Protein AF-A0A0B2VK17-F1 (afdb_monomer)

Solvent-accessible surface area (backbone atoms only — not comparable to full-atom values): 7988 Å² total; per-residue (Å²): 141,82,87,84,84,87,84,86,86,84,84,86,85,84,83,83,84,80,85,74,84,77,82,78,82,83,86,80,89,78,90,72,85,81,66,95,63,78,73,95,73,75,82,59,96,84,64,78,80,64,91,81,65,84,61,80,78,62,78,56,86,74,76,85,74,78,77,70,47,92,93,38,73,84,41,66,64,81,90,55,53,40,48,101,72,28,78,93,83,53,43,77,59,78,82,52,85,86,74,52,80,78,82,124

Secondary structure (DSSP, 8-state):
--PPPPPPPPPPPPP-----------------PPPSSPPS----TTPPP-TTS-----GGG---PPPPPTT-GGGTS---B-BTTB-SSSBPPPPPTTSSPP--

pLDDT: mean 73.44, std 11.42, range [42.38, 92.0]

Foldseek 3Di:
DDDDDDDDDDDDDDDDDDDDDDPDDDDDDDDDPDDPDDDPDDDDPPDDDPPPVPDDPLPQPDDDQDDDDPVDVVSVDTPDEADPSHPDPGHHDDDDPVPDPPDD

Radius of gyration: 29.07 Å; Cα contacts (8 Å, |Δi|>4): 33; chains: 1; bounding box: 60×26×100 Å

Structure (mmCIF, N/CA/C/O backbone):
data_AF-A0A0B2VK17-F1
#
_entry.id   AF-A0A0B2VK17-F1
#
loop_
_atom_site.group_PDB
_atom_site.id
_atom_site.type_symbol
_atom_site.label_atom_id
_atom_site.label_alt_id
_atom_site.label_comp_id
_atom_site.label_asym_id
_atom_site.label_entity_id
_atom_site.label_seq_id
_atom_site.pdbx_PDB_ins_code
_atom_site.Cartn_x
_atom_site.Cartn_y
_atom_site.Cartn_z
_atom_site.occupancy
_atom_site.B_iso_or_equiv
_atom_site.auth_seq_id
_atom_site.auth_comp_id
_atom_site.auth_asym_id
_atom_site.auth_atom_id
_atom_site.pdbx_PDB_model_num
ATOM 1 N N . MET A 1 1 ? 19.454 -8.226 81.790 1.00 44.22 1 MET A N 1
ATOM 2 C CA . MET A 1 1 ? 19.275 -8.982 80.535 1.00 44.22 1 MET A CA 1
ATOM 3 C C . MET A 1 1 ? 17.894 -8.637 80.008 1.00 44.22 1 MET A C 1
ATOM 5 O O . MET A 1 1 ? 16.925 -9.130 80.562 1.00 44.22 1 MET A O 1
ATOM 9 N N . THR A 1 2 ? 17.792 -7.745 79.026 1.00 42.38 2 THR A N 1
ATOM 10 C CA . THR A 1 2 ? 16.502 -7.373 78.426 1.00 42.38 2 THR A CA 1
ATOM 11 C C . THR A 1 2 ? 16.672 -7.446 76.920 1.00 42.38 2 THR A C 1
ATOM 13 O O . THR A 1 2 ? 17.354 -6.607 76.340 1.00 42.38 2 THR A O 1
ATOM 16 N N . SER A 1 3 ? 16.116 -8.495 76.313 1.00 50.50 3 SER A N 1
ATOM 17 C CA . SER A 1 3 ? 16.039 -8.638 74.858 1.00 50.50 3 SER A CA 1
ATOM 18 C C . SER A 1 3 ? 14.787 -7.925 74.364 1.00 50.50 3 SER A C 1
ATOM 20 O O . SER A 1 3 ? 13.701 -8.168 74.884 1.00 50.50 3 SER A O 1
ATOM 22 N N . GLN A 1 4 ? 14.947 -7.043 73.380 1.00 54.75 4 GLN A N 1
ATOM 23 C CA . GLN A 1 4 ? 13.843 -6.429 72.643 1.00 54.75 4 GLN A CA 1
ATOM 24 C C . GLN A 1 4 ? 13.563 -7.280 71.403 1.00 54.75 4 GLN A C 1
ATOM 26 O O . GLN A 1 4 ? 14.489 -7.640 70.678 1.00 54.75 4 GLN A O 1
ATOM 31 N N . GLN A 1 5 ? 12.296 -7.624 71.189 1.00 56.66 5 GLN A N 1
ATOM 32 C CA . GLN A 1 5 ? 11.831 -8.417 70.054 1.00 56.66 5 GLN A CA 1
ATOM 33 C C . GLN A 1 5 ? 11.213 -7.466 69.021 1.00 56.66 5 GLN A C 1
ATOM 35 O O . GLN A 1 5 ? 10.355 -6.655 69.368 1.00 56.66 5 GLN A O 1
ATOM 40 N N . ALA A 1 6 ? 11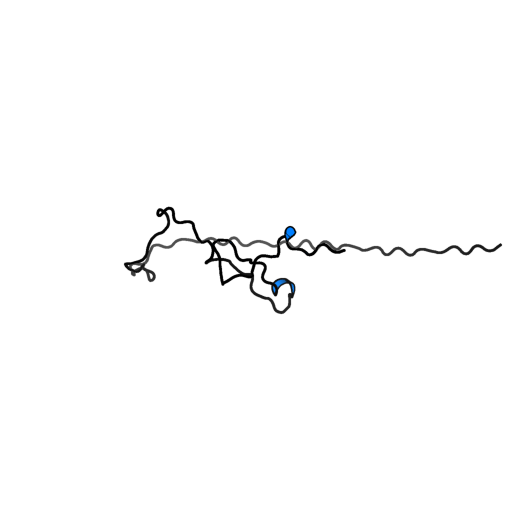.683 -7.531 67.775 1.00 58.03 6 ALA A N 1
ATOM 41 C CA . ALA A 1 6 ? 11.149 -6.748 66.666 1.00 58.03 6 ALA A CA 1
ATOM 42 C C . ALA A 1 6 ? 9.912 -7.443 66.077 1.00 58.03 6 ALA A C 1
ATOM 44 O O . ALA A 1 6 ? 9.906 -8.662 65.914 1.00 58.03 6 ALA A O 1
ATOM 45 N N . VAL A 1 7 ? 8.874 -6.665 65.767 1.00 58.66 7 VAL A N 1
ATOM 46 C CA . VAL A 1 7 ? 7.662 -7.136 65.086 1.00 58.66 7 VAL A CA 1
ATOM 47 C C . VAL A 1 7 ? 7.718 -6.725 63.617 1.00 58.66 7 VAL A C 1
ATOM 49 O O . VAL A 1 7 ? 7.833 -5.544 63.294 1.00 58.66 7 VAL A O 1
ATOM 52 N N . GLU A 1 8 ? 7.663 -7.706 62.723 1.00 62.53 8 GLU A N 1
ATOM 53 C CA . GLU A 1 8 ? 7.594 -7.499 61.277 1.00 62.53 8 GLU A CA 1
ATOM 54 C C . GLU A 1 8 ? 6.129 -7.328 60.853 1.00 62.53 8 GLU A C 1
ATOM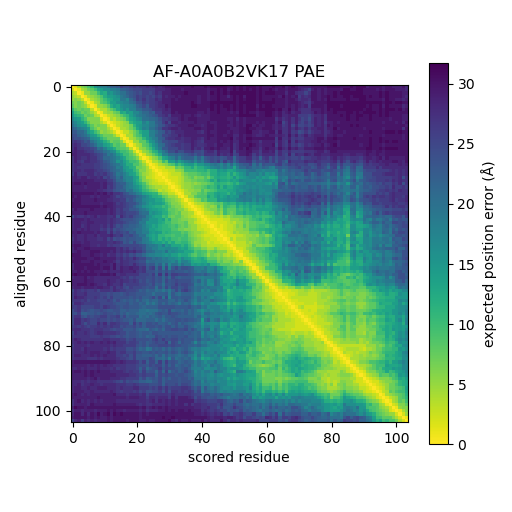 56 O O . GLU A 1 8 ? 5.262 -8.116 61.228 1.00 62.53 8 GLU A O 1
ATOM 61 N N . SER A 1 9 ? 5.839 -6.274 60.086 1.00 68.25 9 SER A N 1
ATOM 62 C CA . SER A 1 9 ? 4.515 -6.022 59.507 1.00 68.25 9 SER A CA 1
ATOM 63 C C . SER A 1 9 ? 4.499 -6.478 58.050 1.00 68.25 9 SER A C 1
ATOM 65 O O . SER A 1 9 ? 5.268 -5.967 57.240 1.00 68.25 9 SER A O 1
ATOM 67 N N . ALA A 1 10 ? 3.623 -7.428 57.718 1.00 68.62 10 ALA A N 1
ATOM 68 C CA . ALA A 1 10 ? 3.428 -7.919 56.356 1.00 68.62 10 ALA A CA 1
ATOM 69 C C . ALA A 1 10 ? 2.235 -7.213 55.691 1.00 68.62 10 ALA A C 1
ATOM 71 O O . ALA A 1 10 ? 1.147 -7.139 56.262 1.00 68.62 10 ALA A O 1
ATOM 72 N N . THR A 1 11 ? 2.439 -6.698 54.479 1.00 67.25 11 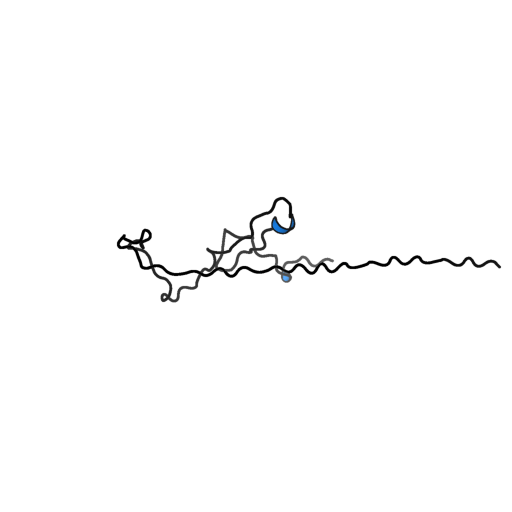THR A N 1
ATOM 73 C CA . THR A 1 11 ? 1.401 -6.050 53.663 1.00 67.25 11 THR A CA 1
ATOM 74 C C . THR A 1 11 ? 0.827 -7.059 52.670 1.00 67.25 11 THR A C 1
ATOM 76 O O . THR A 1 11 ? 1.569 -7.663 51.899 1.00 67.25 11 THR A O 1
ATOM 79 N N . LEU A 1 12 ? -0.493 -7.250 52.698 1.00 65.19 12 LEU A N 1
ATOM 80 C CA . LEU A 1 12 ? -1.220 -8.197 51.850 1.00 65.19 12 LEU A CA 1
ATOM 81 C C . LEU A 1 12 ? -1.778 -7.443 50.633 1.00 65.19 12 LEU A C 1
ATOM 83 O O . LEU A 1 12 ? -2.499 -6.461 50.797 1.00 65.19 12 LEU A O 1
ATOM 87 N N . VAL A 1 13 ? -1.404 -7.866 49.425 1.00 69.06 13 VAL A N 1
ATOM 88 C CA . VAL A 1 13 ? -1.879 -7.275 48.164 1.00 69.06 13 VAL A CA 1
ATOM 89 C C . VAL A 1 13 ? -3.034 -8.119 47.637 1.00 69.06 13 VAL A C 1
ATOM 91 O O . VAL A 1 13 ? -2.856 -9.301 47.349 1.00 69.06 13 VAL A O 1
ATOM 94 N N . GLU A 1 14 ? -4.213 -7.517 47.513 1.00 64.88 14 GLU A N 1
ATOM 95 C CA . GLU A 1 14 ? -5.409 -8.163 46.970 1.00 64.88 14 GLU A CA 1
ATOM 96 C C . GLU A 1 14 ? -5.537 -7.827 45.474 1.00 64.88 14 GLU A C 1
ATOM 98 O O . GLU A 1 14 ? -5.605 -6.661 45.083 1.00 64.88 14 GLU A O 1
ATOM 103 N N . HIS A 1 15 ? -5.512 -8.855 44.622 1.00 55.56 15 HIS A N 1
ATOM 104 C CA . HIS A 1 15 ? -5.686 -8.736 43.173 1.00 55.56 15 HIS A CA 1
ATOM 105 C C . HIS A 1 15 ? -7.177 -8.839 42.824 1.00 55.56 15 HIS A C 1
ATOM 107 O O . HIS A 1 15 ? -7.788 -9.887 43.017 1.00 55.56 15 HIS A O 1
ATOM 113 N N . VAL A 1 16 ? -7.759 -7.768 42.277 1.00 64.00 16 VAL A N 1
ATOM 114 C CA . VAL A 1 16 ? -9.135 -7.775 41.756 1.00 64.00 16 VAL A CA 1
ATOM 115 C C . VAL A 1 16 ? -9.107 -8.167 40.278 1.00 64.00 16 VAL A C 1
ATOM 117 O O . VAL A 1 16 ? -8.725 -7.371 39.420 1.00 64.00 16 VAL A O 1
ATOM 120 N N . GLU A 1 17 ? -9.521 -9.394 39.965 1.00 58.16 17 GLU A N 1
ATOM 121 C CA . GLU A 1 17 ? -9.734 -9.850 38.588 1.00 58.16 17 GLU A CA 1
ATOM 122 C C . GLU A 1 17 ? -11.044 -9.270 38.032 1.00 58.16 17 GLU A C 1
ATOM 124 O O . GLU A 1 17 ? -12.143 -9.729 38.342 1.00 58.16 17 GLU A O 1
ATOM 129 N N . GLN A 1 18 ? -10.941 -8.243 37.186 1.00 56.06 18 GLN A N 1
ATOM 130 C CA . GLN A 1 18 ? -12.078 -7.734 36.419 1.00 56.06 18 GLN A CA 1
ATOM 131 C C . GLN A 1 18 ? -12.296 -8.594 35.167 1.00 56.06 18 GLN A C 1
ATOM 133 O O . GLN A 1 18 ? -11.613 -8.444 34.155 1.00 56.06 18 GLN A O 1
ATOM 138 N N . GLN A 1 19 ? -13.280 -9.493 35.223 1.00 54.75 19 GLN A N 1
ATOM 139 C CA . GLN A 1 19 ? -13.766 -10.244 34.064 1.00 54.75 19 GLN A CA 1
ATOM 140 C C . GLN A 1 19 ? -14.641 -9.340 33.178 1.00 54.75 19 GLN A C 1
ATOM 142 O O . GLN A 1 19 ? -15.848 -9.221 33.376 1.00 54.75 19 GLN A O 1
ATOM 147 N N . GLY A 1 20 ? -14.029 -8.675 32.197 1.00 55.81 20 GLY A N 1
ATOM 148 C CA . GLY A 1 20 ? -14.745 -7.936 31.154 1.00 55.81 20 GLY A CA 1
ATOM 149 C C . GLY A 1 20 ? -15.171 -8.857 30.008 1.00 55.81 20 GLY A C 1
ATOM 150 O O . GLY A 1 20 ? -14.333 -9.311 29.235 1.00 55.81 20 GLY A O 1
ATOM 151 N N . THR A 1 21 ? -16.472 -9.118 29.860 1.00 54.44 21 THR A N 1
ATOM 152 C CA . THR A 1 21 ? -17.037 -9.826 28.699 1.00 54.44 21 THR A CA 1
ATOM 153 C C . THR A 1 21 ? -17.050 -8.905 27.474 1.00 54.44 21 THR A C 1
ATOM 155 O O . THR A 1 21 ? -18.006 -8.158 27.260 1.00 54.44 21 THR A O 1
ATOM 158 N N . THR A 1 22 ? -16.002 -8.929 26.654 1.00 61.38 22 THR A N 1
ATOM 159 C CA . THR A 1 22 ? -15.997 -8.249 25.352 1.00 61.38 22 THR A CA 1
ATOM 160 C C . THR A 1 22 ? -16.757 -9.101 24.333 1.00 61.38 22 THR A C 1
ATOM 162 O O . THR A 1 22 ? -16.225 -10.045 23.755 1.00 61.38 22 THR A O 1
ATOM 165 N N . GLN A 1 23 ? -18.040 -8.798 24.116 1.00 64.25 23 GLN A N 1
ATOM 166 C CA . GLN A 1 23 ? -18.789 -9.378 22.998 1.00 64.25 23 GLN A CA 1
ATOM 167 C C . GLN A 1 23 ? -18.196 -8.836 21.691 1.00 64.25 23 GLN A C 1
ATOM 169 O O . GLN A 1 23 ? -18.361 -7.663 21.367 1.00 64.25 23 GLN A O 1
ATOM 174 N N . GLN A 1 24 ? -17.448 -9.668 20.966 1.00 71.06 24 GLN A N 1
ATOM 175 C CA . GLN A 1 24 ? -16.896 -9.294 19.667 1.00 71.06 24 GLN A CA 1
ATOM 176 C C . GLN A 1 24 ? -17.995 -9.396 18.602 1.00 71.06 24 GLN A C 1
ATOM 178 O O . GLN A 1 24 ? -18.449 -10.490 18.268 1.00 71.06 24 GLN A O 1
ATOM 183 N N . GLU A 1 25 ? -18.438 -8.255 18.075 1.00 79.75 25 GLU A N 1
ATOM 184 C CA . GLU A 1 25 ? -19.389 -8.216 16.963 1.00 79.75 25 GLU A CA 1
ATOM 185 C C . GLU A 1 25 ? -18.749 -8.779 15.685 1.00 79.75 25 GLU A C 1
ATOM 187 O O . GLU A 1 25 ? -17.642 -8.401 15.294 1.00 79.75 25 GLU A O 1
ATOM 192 N N . THR A 1 26 ? -19.450 -9.694 15.013 1.00 84.38 26 THR A N 1
ATOM 193 C CA . THR A 1 26 ? -18.979 -10.301 13.764 1.00 84.38 26 THR A CA 1
ATOM 194 C C . THR A 1 26 ? -19.421 -9.462 12.567 1.00 84.38 26 THR A C 1
ATOM 196 O O . THR A 1 26 ? -20.607 -9.337 12.264 1.00 84.38 26 THR A O 1
ATOM 199 N N . LEU A 1 27 ? -18.456 -8.875 11.858 1.00 87.88 27 LEU A N 1
ATOM 200 C CA . LEU A 1 27 ? -18.716 -8.102 10.644 1.00 87.88 27 LEU A CA 1
ATOM 201 C C . LEU A 1 27 ? -18.831 -9.041 9.438 1.00 87.88 27 LEU A C 1
ATOM 203 O O . LEU A 1 27 ? -17.899 -9.781 9.127 1.00 87.88 27 LEU A O 1
ATOM 207 N N . VAL A 1 28 ? -19.963 -8.996 8.731 1.00 88.62 28 VAL A N 1
ATOM 208 C CA . VAL A 1 28 ? -20.213 -9.838 7.549 1.00 88.62 28 VAL A CA 1
ATOM 209 C C . VAL A 1 28 ? -20.288 -8.982 6.288 1.00 88.62 28 VAL A C 1
ATOM 211 O O . VAL A 1 28 ? -21.219 -8.196 6.105 1.00 88.62 28 VAL A O 1
ATOM 214 N N . LEU A 1 29 ? -19.335 -9.180 5.375 1.00 89.81 29 LEU A N 1
ATOM 215 C CA . LEU A 1 29 ? -19.331 -8.543 4.059 1.00 89.81 29 LEU A CA 1
ATOM 216 C C . LEU A 1 29 ? -20.232 -9.317 3.084 1.00 89.81 29 LEU A C 1
ATOM 218 O O . LEU A 1 29 ? -20.009 -10.496 2.822 1.00 89.81 29 LEU A O 1
ATOM 222 N N . ARG A 1 30 ? -21.235 -8.645 2.507 1.00 90.25 30 ARG A N 1
ATOM 223 C CA . ARG A 1 30 ? -22.100 -9.209 1.455 1.00 90.25 30 ARG A CA 1
ATOM 224 C C . ARG A 1 30 ? -21.811 -8.541 0.117 1.00 90.25 30 ARG A C 1
ATOM 226 O O . ARG A 1 30 ? -21.989 -7.331 -0.022 1.00 90.25 30 ARG A O 1
ATOM 233 N N . LEU A 1 31 ? -21.403 -9.334 -0.871 1.00 87.62 31 LEU A N 1
ATOM 234 C CA . LEU A 1 31 ? -21.160 -8.846 -2.228 1.00 87.62 31 LEU A CA 1
ATOM 235 C C . LEU A 1 31 ? -22.487 -8.490 -2.910 1.00 87.62 31 LEU A C 1
ATOM 237 O O . LEU A 1 31 ? -23.474 -9.218 -2.798 1.00 87.62 31 LEU A O 1
ATOM 241 N N . ARG A 1 32 ? -22.510 -7.360 -3.620 1.00 84.88 32 ARG A N 1
ATOM 242 C CA . ARG A 1 32 ? -23.646 -6.930 -4.445 1.00 84.88 32 ARG A CA 1
ATOM 243 C C . ARG A 1 32 ? -23.313 -7.121 -5.927 1.00 84.88 32 ARG A C 1
ATOM 245 O O . ARG A 1 32 ? -22.137 -7.060 -6.286 1.00 84.88 32 ARG A O 1
ATOM 252 N N . PRO A 1 33 ? -24.322 -7.313 -6.794 1.00 83.69 33 PRO A N 1
ATOM 253 C CA . PRO A 1 33 ? -24.109 -7.350 -8.233 1.00 83.69 33 PRO A CA 1
ATOM 254 C C . PRO A 1 33 ? -23.433 -6.065 -8.708 1.00 83.69 33 PRO A C 1
ATOM 256 O O . PRO A 1 33 ? -23.755 -4.971 -8.238 1.00 83.69 33 PRO A O 1
ATOM 259 N N . ARG A 1 34 ? -22.502 -6.197 -9.651 1.00 78.19 34 ARG A N 1
ATOM 260 C CA . ARG A 1 34 ? -21.786 -5.057 -10.222 1.00 78.19 34 ARG A CA 1
ATOM 261 C C . ARG A 1 34 ? -22.776 -4.136 -10.939 1.00 78.19 34 ARG A C 1
ATOM 263 O O . ARG A 1 34 ? -23.569 -4.597 -11.761 1.00 78.19 34 ARG A O 1
ATOM 270 N N . SER A 1 35 ? -22.742 -2.841 -10.629 1.00 78.56 35 SER A 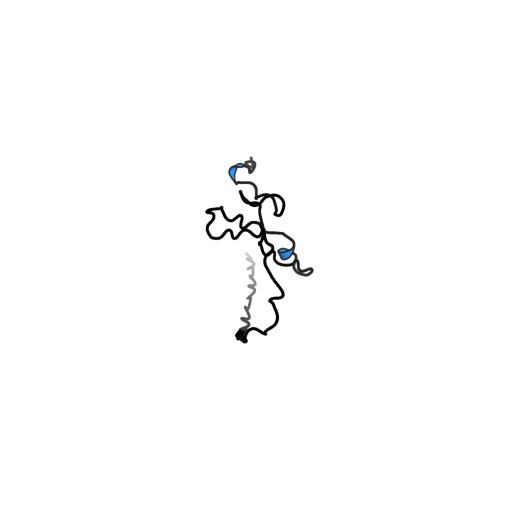N 1
ATOM 271 C CA . SER A 1 35 ? -23.493 -1.840 -11.386 1.00 78.56 35 SER A CA 1
ATOM 272 C C . SER A 1 35 ? -23.005 -1.816 -12.837 1.00 78.56 35 SER A C 1
ATOM 274 O O . SER A 1 35 ? -21.855 -2.135 -13.127 1.00 78.56 35 SER A O 1
ATOM 276 N N . ARG A 1 36 ? -23.875 -1.413 -13.770 1.00 80.19 36 ARG A N 1
ATOM 277 C CA . ARG A 1 36 ? -23.518 -1.259 -15.195 1.00 80.19 36 ARG A CA 1
ATOM 278 C C . ARG A 1 36 ? -22.481 -0.157 -15.457 1.00 80.19 36 ARG A C 1
ATOM 280 O O . ARG A 1 36 ? -22.047 0.004 -16.592 1.00 80.19 36 ARG A O 1
ATOM 287 N N . SER A 1 37 ? -22.113 0.614 -14.436 1.00 81.31 37 SER A N 1
ATOM 288 C CA . SER A 1 37 ? -21.077 1.631 -14.540 1.00 81.31 37 SER A CA 1
ATOM 289 C C . SER A 1 37 ? -19.693 0.986 -14.690 1.00 81.31 37 SER A C 1
ATOM 291 O O . SER A 1 37 ? -19.433 -0.067 -14.096 1.00 81.31 37 SER A O 1
ATOM 293 N N . PRO A 1 38 ? -18.779 1.619 -15.443 1.00 77.62 38 PRO A N 1
ATOM 294 C CA . PRO A 1 38 ? -17.383 1.211 -15.474 1.00 77.62 38 PRO A CA 1
ATOM 295 C C . PRO A 1 38 ? -16.789 1.179 -14.059 1.00 77.62 38 PRO A C 1
ATOM 297 O O . PRO A 1 38 ? -17.255 1.904 -13.171 1.00 77.62 38 PRO A O 1
ATOM 300 N N . PRO A 1 39 ? -15.763 0.349 -13.822 1.00 79.56 39 PRO A N 1
ATOM 301 C CA . PRO A 1 39 ? -15.062 0.376 -12.553 1.00 79.56 39 PRO A CA 1
ATOM 302 C C . PRO A 1 39 ? -14.372 1.736 -12.411 1.00 79.56 39 PRO A C 1
ATOM 304 O O . PRO A 1 39 ? -13.738 2.215 -13.347 1.00 79.56 39 PRO A O 1
ATOM 307 N N . HIS A 1 40 ? -14.499 2.357 -11.239 1.00 82.12 40 HIS A N 1
ATOM 308 C CA . HIS A 1 40 ? -13.843 3.641 -10.969 1.00 82.12 40 HIS A CA 1
ATOM 309 C C . HIS A 1 40 ? -12.316 3.519 -10.895 1.00 82.12 40 HIS A C 1
ATOM 311 O O . HIS A 1 40 ? -11.612 4.515 -11.012 1.00 82.12 40 HIS A O 1
ATOM 317 N N . VAL A 1 41 ? -11.811 2.299 -10.711 1.00 84.62 41 VAL A N 1
ATOM 318 C CA . VAL A 1 41 ? -10.385 1.994 -10.658 1.00 84.62 41 VAL A CA 1
ATOM 319 C C . VAL A 1 41 ? -10.061 1.077 -11.828 1.00 84.62 41 VAL A C 1
ATOM 321 O O . VAL A 1 41 ? -10.655 0.007 -11.972 1.00 84.62 41 VAL A O 1
ATOM 324 N N . THR A 1 42 ? -9.135 1.518 -12.672 1.00 87.31 42 THR A N 1
ATOM 325 C CA . THR A 1 42 ? -8.591 0.749 -13.794 1.00 87.31 42 THR A CA 1
ATOM 326 C C . THR A 1 42 ? -7.074 0.820 -13.748 1.00 87.31 42 THR A C 1
ATOM 328 O O . THR A 1 42 ? -6.507 1.784 -13.234 1.00 87.31 42 THR A O 1
ATOM 331 N N . TRP A 1 43 ? -6.424 -0.225 -14.248 1.00 88.50 43 TRP A N 1
ATOM 332 C CA . TRP A 1 43 ? -4.976 -0.241 -14.383 1.00 88.50 43 TRP A CA 1
ATOM 333 C C . TRP A 1 43 ? -4.544 0.639 -15.553 1.00 88.50 43 TRP A C 1
ATOM 335 O O . TRP A 1 43 ? -5.232 0.710 -16.572 1.00 88.50 43 TRP A O 1
ATOM 345 N N . ALA A 1 44 ? -3.401 1.305 -15.400 1.00 90.94 44 ALA A N 1
ATOM 346 C CA . ALA A 1 44 ? -2.777 2.013 -16.505 1.00 90.94 44 ALA A CA 1
ATOM 347 C C . ALA A 1 44 ? -2.164 0.999 -17.484 1.00 90.94 44 ALA A C 1
ATOM 349 O O . ALA A 1 44 ? -1.800 -0.107 -17.093 1.00 90.94 44 ALA A O 1
ATOM 350 N N . GLU A 1 45 ? -1.999 1.389 -18.749 1.00 91.00 45 GLU A N 1
ATOM 351 C CA . GLU A 1 45 ? -1.478 0.508 -19.809 1.00 91.00 45 GLU A CA 1
ATOM 352 C C . GLU A 1 45 ? -0.104 -0.106 -19.474 1.00 91.00 45 GLU A C 1
ATOM 354 O O . GLU A 1 45 ? 0.183 -1.237 -19.851 1.00 91.00 45 GLU A O 1
ATOM 359 N N . GLY A 1 46 ? 0.726 0.604 -18.704 1.00 90.25 46 GLY A N 1
ATOM 360 C CA . GLY A 1 46 ? 2.043 0.136 -18.263 1.00 90.25 46 GLY A CA 1
ATOM 361 C C . GLY A 1 46 ? 2.065 -0.604 -16.922 1.00 90.25 46 GLY A C 1
ATOM 362 O O . GLY A 1 46 ? 3.149 -0.816 -16.378 1.00 90.25 46 GLY A O 1
ATOM 363 N N . THR A 1 47 ? 0.917 -0.942 -16.326 1.00 89.31 47 THR A N 1
ATOM 364 C CA . THR A 1 47 ? 0.906 -1.657 -15.045 1.00 89.31 47 THR A CA 1
ATOM 365 C C . THR A 1 47 ? 1.423 -3.085 -15.217 1.00 89.31 47 THR A C 1
ATOM 367 O O . THR A 1 47 ? 0.851 -3.888 -15.948 1.00 89.31 47 THR A O 1
ATOM 370 N N . ILE A 1 48 ? 2.502 -3.400 -14.501 1.00 84.31 48 ILE A N 1
ATOM 371 C CA . ILE A 1 48 ? 3.118 -4.726 -14.490 1.00 84.31 48 ILE A CA 1
ATOM 372 C C . ILE A 1 48 ? 2.567 -5.526 -13.309 1.00 84.31 48 ILE A C 1
ATOM 374 O O . ILE A 1 48 ? 2.769 -5.144 -12.154 1.00 84.31 48 ILE A O 1
ATOM 378 N N . ASP A 1 49 ? 1.921 -6.652 -13.603 1.00 84.12 49 ASP A N 1
ATOM 379 C CA . ASP A 1 49 ? 1.575 -7.662 -12.605 1.00 84.12 49 ASP A CA 1
ATOM 380 C C . ASP A 1 49 ? 2.825 -8.482 -12.236 1.00 84.12 49 ASP A C 1
ATOM 382 O O . ASP A 1 49 ? 3.459 -9.108 -13.088 1.00 84.12 49 ASP A O 1
ATOM 386 N N . ASN A 1 50 ? 3.220 -8.438 -10.963 1.00 78.81 50 ASN A N 1
ATOM 387 C CA . ASN A 1 50 ? 4.456 -9.056 -10.479 1.00 78.81 50 ASN A CA 1
ATOM 388 C C . ASN A 1 50 ? 4.269 -10.496 -9.960 1.00 78.81 50 ASN A C 1
ATOM 390 O O . ASN A 1 50 ? 5.263 -11.098 -9.554 1.00 78.81 50 ASN A O 1
ATOM 394 N N . GLU A 1 51 ? 3.059 -11.069 -9.982 1.00 79.75 51 GLU A N 1
ATOM 395 C CA . GLU A 1 51 ? 2.755 -12.372 -9.355 1.00 79.75 51 GLU A CA 1
ATOM 396 C C . GLU A 1 51 ? 3.577 -13.549 -9.928 1.00 79.75 51 GLU A C 1
ATOM 398 O O . GLU A 1 51 ? 3.913 -14.485 -9.205 1.00 79.75 51 GLU A O 1
ATOM 403 N N . HIS A 1 52 ? 4.007 -13.467 -11.193 1.00 76.44 52 HIS A N 1
ATOM 404 C CA . HIS A 1 52 ? 4.694 -14.560 -11.904 1.00 76.44 52 HIS A CA 1
ATOM 405 C C . HIS A 1 52 ? 6.086 -14.194 -12.435 1.00 76.44 52 HIS A C 1
ATOM 407 O O . HIS A 1 52 ? 6.686 -14.948 -13.198 1.00 76.44 52 HIS A O 1
ATOM 413 N N . LEU A 1 53 ? 6.627 -13.039 -12.044 1.00 78.75 53 LEU A N 1
ATOM 414 C CA . LEU A 1 53 ? 7.899 -12.551 -12.588 1.00 78.75 53 LEU A CA 1
ATOM 415 C C . LEU A 1 53 ? 9.133 -13.058 -11.831 1.00 78.75 53 LEU A C 1
ATOM 417 O O . LEU A 1 53 ? 10.244 -12.631 -12.138 1.00 78.75 53 LEU A O 1
ATOM 421 N N . GLY A 1 54 ? 8.957 -13.920 -10.821 1.00 72.31 54 GLY A N 1
ATOM 422 C CA . GLY A 1 54 ? 10.054 -14.424 -9.981 1.00 72.31 54 GLY A CA 1
ATOM 423 C C . GLY A 1 54 ? 10.832 -13.316 -9.262 1.00 72.31 54 GLY A C 1
ATOM 424 O O . GLY A 1 54 ? 11.932 -13.544 -8.763 1.00 72.31 54 GLY A O 1
ATOM 425 N N . ARG A 1 55 ? 10.282 -12.097 -9.230 1.00 76.06 55 ARG A N 1
ATOM 426 C CA . ARG A 1 55 ? 10.887 -10.952 -8.561 1.00 76.06 55 ARG A CA 1
ATOM 427 C C . ARG A 1 55 ? 10.718 -11.144 -7.065 1.00 76.06 55 ARG A C 1
ATOM 429 O O . ARG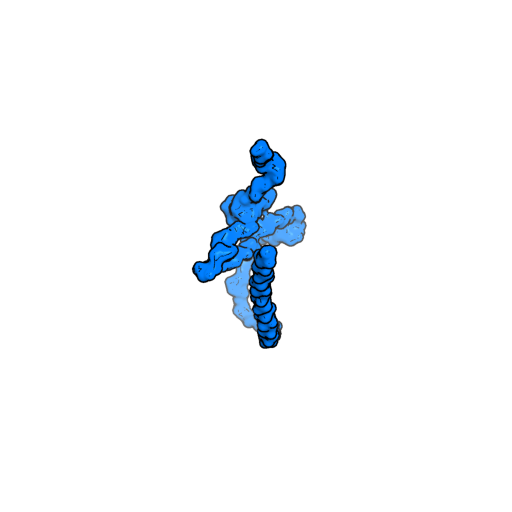 A 1 55 ? 9.624 -11.448 -6.591 1.00 76.06 55 ARG A O 1
ATOM 436 N N . LEU A 1 56 ? 11.803 -10.957 -6.322 1.00 69.62 56 LEU A N 1
ATOM 437 C CA . LEU A 1 56 ? 11.736 -10.943 -4.869 1.00 69.62 56 LEU A CA 1
ATOM 438 C C . LEU A 1 56 ? 10.785 -9.821 -4.450 1.00 69.62 56 LEU A C 1
ATOM 440 O O . LEU A 1 56 ? 10.957 -8.671 -4.857 1.00 69.62 56 LEU A O 1
ATOM 444 N N . LYS A 1 57 ? 9.763 -10.161 -3.657 1.00 60.84 57 LYS A N 1
ATOM 445 C CA . LYS A 1 57 ? 8.880 -9.158 -3.069 1.00 60.84 57 LYS A CA 1
ATOM 446 C C . LYS A 1 57 ? 9.733 -8.269 -2.167 1.00 60.84 57 LYS A C 1
ATOM 448 O O . LYS A 1 57 ? 10.200 -8.696 -1.112 1.00 60.84 57 LYS A O 1
ATOM 453 N N . SER A 1 58 ? 9.952 -7.023 -2.562 1.00 62.06 58 SER A N 1
ATOM 454 C CA . SER A 1 58 ? 10.332 -6.004 -1.598 1.00 62.06 58 SER A CA 1
ATOM 455 C C . SER A 1 58 ? 9.065 -5.727 -0.792 1.00 62.06 58 SER A C 1
ATOM 457 O O . SER A 1 58 ? 8.292 -4.834 -1.122 1.00 62.06 58 SER A O 1
ATOM 459 N N . ASN A 1 59 ? 8.806 -6.517 0.253 1.00 61.22 59 ASN A N 1
ATOM 460 C CA . ASN A 1 59 ? 7.731 -6.277 1.231 1.00 61.22 59 ASN A CA 1
ATOM 461 C C . ASN A 1 59 ? 7.938 -4.949 2.013 1.00 61.22 59 ASN A C 1
ATOM 463 O O . ASN A 1 59 ? 7.388 -4.764 3.091 1.00 61.22 59 ASN A O 1
ATOM 467 N N . CYS A 1 60 ? 8.745 -4.030 1.475 1.00 65.44 60 CYS A N 1
ATOM 468 C CA . CYS A 1 60 ? 9.168 -2.769 2.052 1.00 65.44 60 CYS A CA 1
ATOM 469 C C . CYS A 1 60 ? 8.070 -1.703 2.057 1.00 65.44 60 CYS A C 1
ATOM 471 O O . CYS A 1 60 ? 8.113 -0.792 2.870 1.00 65.44 60 CYS A O 1
ATOM 473 N N . CYS A 1 61 ? 7.079 -1.782 1.166 1.00 59.69 61 CYS A N 1
ATOM 474 C CA . CYS A 1 61 ? 6.175 -0.656 0.928 1.00 59.69 61 CYS A CA 1
ATOM 475 C C . CYS A 1 61 ? 4.868 -0.676 1.741 1.00 59.69 61 CYS A C 1
ATOM 477 O O . CYS A 1 61 ? 4.046 0.220 1.564 1.00 59.69 61 CYS A O 1
ATOM 479 N N . CYS A 1 62 ? 4.641 -1.661 2.619 1.00 63.19 62 CYS A N 1
ATOM 480 C CA . CYS A 1 62 ? 3.367 -1.810 3.343 1.0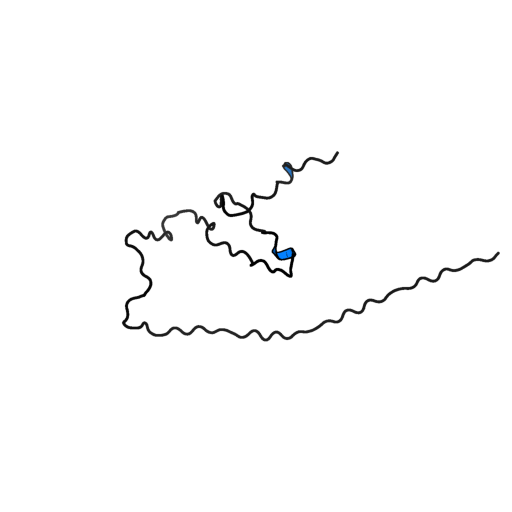0 63.19 62 CYS A CA 1
ATOM 481 C C . CYS A 1 62 ? 3.547 -2.240 4.808 1.00 63.19 62 CYS A C 1
ATOM 483 O O . CYS A 1 62 ? 2.888 -3.172 5.268 1.00 63.19 62 CYS A O 1
ATOM 485 N N . ILE A 1 63 ? 4.432 -1.570 5.545 1.00 68.88 63 ILE A N 1
ATOM 486 C CA . ILE A 1 63 ? 4.554 -1.774 6.991 1.00 68.88 63 ILE A CA 1
ATOM 487 C C . ILE A 1 63 ? 3.522 -0.881 7.690 1.00 68.88 63 ILE A C 1
ATOM 489 O O . ILE A 1 63 ? 3.554 0.344 7.561 1.00 68.88 63 ILE A O 1
ATOM 493 N N . TRP A 1 64 ? 2.565 -1.492 8.391 1.00 73.62 64 TRP A N 1
ATOM 494 C CA . TRP A 1 64 ? 1.615 -0.751 9.217 1.00 73.62 64 TRP A CA 1
ATOM 495 C C . TRP A 1 64 ? 2.294 -0.333 10.519 1.00 73.62 64 TRP A C 1
ATOM 497 O O . TRP A 1 64 ? 2.525 -1.167 11.388 1.00 73.62 64 TRP A O 1
ATOM 507 N N . VAL A 1 65 ? 2.553 0.964 10.671 1.00 74.38 65 VAL A N 1
ATOM 508 C CA . VAL A 1 65 ? 3.072 1.528 11.921 1.00 74.38 65 VAL A CA 1
ATOM 509 C C . VAL A 1 65 ? 1.900 1.929 12.806 1.00 74.38 65 VAL A C 1
ATOM 511 O O . VAL A 1 65 ? 0.997 2.658 12.381 1.00 74.38 65 VAL A O 1
ATOM 514 N N . LYS A 1 66 ? 1.904 1.463 14.057 1.00 82.12 66 LYS A N 1
ATOM 515 C CA . LYS A 1 66 ? 0.892 1.854 15.042 1.00 82.12 66 LYS A CA 1
ATOM 516 C C . LYS A 1 66 ? 0.911 3.385 15.214 1.00 82.12 66 LYS A C 1
ATOM 518 O O . LYS A 1 66 ? 1.971 3.943 15.484 1.00 82.12 66 LYS A O 1
ATOM 523 N N . PRO A 1 67 ? -0.238 4.080 15.099 1.00 82.62 67 PRO A N 1
ATOM 524 C CA . PRO A 1 67 ? -0.280 5.524 15.294 1.00 82.62 67 PRO A CA 1
ATOM 525 C C . PRO A 1 67 ? 0.195 5.922 16.691 1.00 82.62 67 PRO A C 1
ATOM 527 O O . PRO A 1 67 ? -0.200 5.306 17.688 1.00 82.62 67 PRO A O 1
ATOM 530 N N . ARG A 1 68 ? 0.982 6.999 16.755 1.00 86.44 68 ARG A N 1
ATOM 531 C CA . ARG A 1 68 ? 1.424 7.600 18.014 1.00 86.44 68 ARG A CA 1
ATOM 532 C C . ARG A 1 68 ? 0.218 8.094 18.810 1.00 86.44 68 ARG A C 1
ATOM 534 O O . ARG A 1 68 ? -0.591 8.871 18.303 1.00 86.44 68 ARG A O 1
ATOM 541 N N . LYS A 1 69 ? 0.125 7.687 20.074 1.00 91.25 69 LYS A N 1
ATOM 542 C CA . LYS A 1 69 ? -0.864 8.199 21.029 1.00 91.25 69 LYS A CA 1
ATOM 543 C C . LYS A 1 69 ? -0.182 9.173 21.979 1.00 91.25 69 LYS A C 1
ATOM 545 O O . LYS A 1 69 ? 0.852 8.844 22.549 1.00 91.25 69 LYS A O 1
ATOM 550 N N . TRP A 1 70 ? -0.751 10.362 22.165 1.00 88.00 70 TRP A N 1
ATOM 551 C CA . TRP A 1 70 ? -0.158 11.373 23.049 1.00 88.00 70 TRP A CA 1
ATOM 552 C C . TRP A 1 70 ? -0.056 10.894 24.505 1.00 88.00 70 TRP A C 1
ATOM 554 O O . TRP A 1 70 ? 0.960 11.120 25.148 1.00 88.00 70 TRP A O 1
ATOM 564 N N . ASP A 1 71 ? -1.053 10.152 24.985 1.00 92.00 71 ASP A N 1
ATOM 565 C CA . ASP A 1 71 ? -1.117 9.705 26.384 1.00 92.00 71 ASP A CA 1
ATOM 566 C C . ASP A 1 71 ? -0.307 8.426 26.678 1.00 92.00 71 ASP A C 1
ATOM 568 O O . ASP A 1 71 ? -0.260 7.980 27.821 1.00 92.00 71 ASP A O 1
ATOM 572 N N . ASP A 1 72 ? 0.321 7.814 25.665 1.00 85.00 72 ASP A N 1
ATOM 573 C CA . ASP A 1 72 ? 1.060 6.554 25.809 1.00 85.00 72 ASP A CA 1
ATOM 574 C C . ASP A 1 72 ? 2.483 6.673 25.230 1.00 85.00 72 ASP A C 1
ATOM 576 O O . ASP A 1 72 ? 2.673 6.487 24.019 1.00 85.00 72 ASP A O 1
ATOM 580 N N . PRO A 1 73 ? 3.497 6.954 26.073 1.00 84.75 73 PRO A N 1
ATOM 581 C CA . PRO A 1 73 ? 4.876 7.139 25.629 1.00 84.75 73 PRO A CA 1
ATOM 582 C C . PRO A 1 73 ? 5.491 5.865 25.039 1.00 84.75 73 PRO A C 1
ATOM 584 O O . PRO A 1 73 ? 6.430 5.959 24.254 1.00 84.75 73 PRO A O 1
ATOM 587 N N . SER A 1 74 ? 4.942 4.678 25.332 1.00 81.81 74 SER A N 1
ATOM 588 C CA . SER A 1 74 ? 5.416 3.425 24.728 1.00 81.81 74 SER A CA 1
ATOM 589 C C . SER A 1 74 ? 5.140 3.343 23.222 1.00 81.81 74 SER A C 1
ATOM 591 O O . SER A 1 74 ? 5.761 2.548 22.527 1.00 81.81 74 SER A O 1
ATOM 593 N N . THR A 1 75 ? 4.232 4.180 22.703 1.00 81.94 75 THR A N 1
ATOM 594 C CA . THR A 1 75 ? 3.881 4.251 21.270 1.00 81.94 75 THR A CA 1
ATOM 595 C C . THR A 1 75 ? 4.654 5.314 20.496 1.00 81.94 75 THR A C 1
ATOM 597 O O . THR A 1 75 ? 4.336 5.586 19.339 1.00 81.94 75 THR A O 1
ATOM 600 N N . TRP A 1 76 ? 5.591 5.999 21.151 1.00 82.69 76 TRP A N 1
ATOM 601 C CA . TRP A 1 76 ? 6.340 7.094 20.538 1.00 82.69 76 TRP A CA 1
ATOM 602 C C . TRP A 1 76 ? 7.584 6.590 19.816 1.00 82.69 76 TRP A C 1
ATOM 604 O O . TRP A 1 76 ? 7.989 7.193 18.825 1.00 82.69 76 TRP A O 1
ATOM 614 N N . GLU A 1 77 ? 8.144 5.486 20.303 1.00 80.62 77 GLU A N 1
ATOM 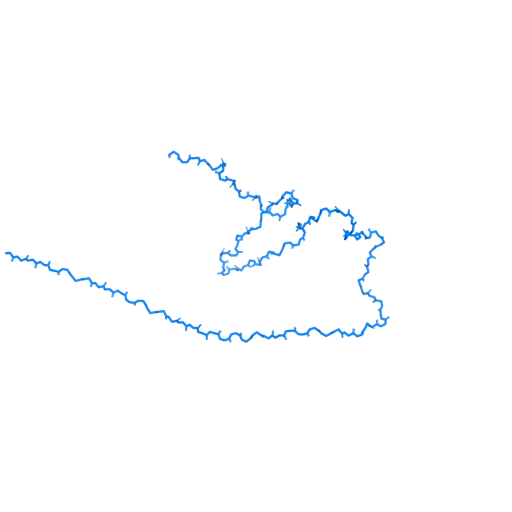615 C CA . GLU A 1 77 ? 9.259 4.789 19.680 1.00 80.62 77 GLU A CA 1
ATOM 616 C C . GLU A 1 77 ? 8.753 3.922 18.523 1.00 80.62 77 GLU A C 1
ATOM 618 O O . GLU A 1 77 ? 7.742 3.228 18.641 1.00 80.62 77 GLU A O 1
ATOM 623 N N . GLN A 1 78 ? 9.462 3.974 17.398 1.00 75.75 78 GLN A N 1
ATOM 624 C CA . GLN A 1 78 ? 9.182 3.151 16.227 1.00 75.75 78 GLN A CA 1
ATOM 625 C C . GLN A 1 78 ? 9.982 1.845 16.337 1.00 75.75 78 GLN A C 1
ATOM 627 O O . GLN A 1 78 ? 11.189 1.874 16.550 1.00 75.75 78 GLN A O 1
ATOM 632 N N . ASP A 1 79 ? 9.328 0.695 16.198 1.00 74.50 79 ASP A N 1
ATOM 633 C CA . ASP A 1 79 ? 9.920 -0.645 16.340 1.00 74.50 79 ASP A CA 1
ATOM 634 C C . ASP A 1 79 ? 10.396 -1.260 15.009 1.00 74.50 79 ASP A C 1
ATOM 636 O O . ASP A 1 79 ? 10.979 -2.347 14.971 1.00 74.50 79 ASP A O 1
ATOM 640 N N . GLU A 1 80 ? 10.207 -0.532 13.911 1.00 74.06 80 GLU A N 1
ATOM 641 C CA . GLU A 1 80 ? 10.496 -0.976 12.550 1.00 74.06 80 GLU A CA 1
ATOM 642 C C . GLU A 1 80 ? 11.928 -0.631 12.134 1.00 74.06 80 GLU A C 1
ATOM 644 O O . GLU A 1 80 ? 12.317 0.541 12.085 1.00 74.06 80 GLU A O 1
ATOM 649 N N . HIS A 1 81 ? 12.694 -1.655 11.759 1.00 76.06 81 HIS A N 1
ATOM 650 C CA . HIS A 1 81 ? 14.100 -1.523 11.395 1.00 76.06 81 HIS A CA 1
ATOM 651 C C . HIS A 1 81 ? 14.338 -1.833 9.910 1.00 76.06 81 HIS A C 1
ATOM 653 O O . HIS A 1 81 ? 13.619 -2.621 9.290 1.00 76.06 81 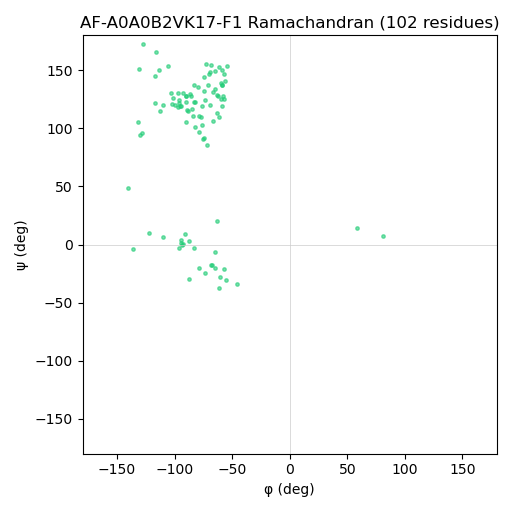HIS A O 1
ATOM 659 N N . GLU A 1 82 ? 15.348 -1.210 9.310 1.00 77.81 82 GLU A N 1
ATOM 660 C CA . GLU A 1 82 ? 15.774 -1.477 7.939 1.00 77.81 82 GLU A CA 1
ATOM 661 C C . GLU A 1 82 ? 16.174 -2.947 7.783 1.00 77.81 82 GLU A C 1
ATOM 663 O O . GLU A 1 82 ? 16.847 -3.549 8.620 1.00 77.81 82 GLU A O 1
ATOM 668 N N . THR A 1 83 ? 15.747 -3.527 6.668 1.00 72.75 83 THR A N 1
ATOM 669 C CA . THR A 1 83 ? 16.085 -4.890 6.246 1.00 72.75 83 THR A CA 1
ATOM 670 C C . THR A 1 83 ? 16.885 -4.798 4.948 1.00 72.75 83 THR A C 1
ATOM 672 O O . THR A 1 83 ? 16.887 -3.766 4.281 1.00 72.75 83 THR A O 1
ATOM 675 N N . GLU A 1 84 ? 17.541 -5.882 4.536 1.00 75.81 84 GLU A N 1
ATOM 676 C CA . GLU A 1 84 ? 18.359 -5.956 3.314 1.00 75.81 84 GLU A CA 1
ATOM 677 C C . GLU A 1 84 ? 17.698 -5.337 2.063 1.00 75.81 84 GLU A C 1
ATOM 679 O O . GLU A 1 84 ? 18.382 -4.723 1.243 1.00 75.81 84 GLU A O 1
ATOM 684 N N . HIS A 1 85 ? 16.367 -5.440 1.960 1.00 72.25 85 HIS A N 1
ATOM 685 C CA . HIS A 1 85 ? 15.552 -4.981 0.829 1.00 72.25 85 HIS A CA 1
ATOM 686 C C . HIS A 1 85 ? 14.660 -3.762 1.151 1.00 72.25 85 HIS A C 1
ATOM 688 O O . HIS A 1 85 ? 13.844 -3.361 0.320 1.00 72.25 85 HIS A O 1
ATOM 694 N N . CYS A 1 86 ? 14.799 -3.172 2.343 1.00 72.19 86 CYS A N 1
ATOM 695 C CA . CYS A 1 86 ? 14.006 -2.043 2.830 1.00 72.19 86 CYS A CA 1
ATOM 696 C C . CYS A 1 86 ? 14.958 -0.956 3.355 1.00 72.19 86 CYS A C 1
ATOM 698 O O . CYS A 1 86 ? 15.387 -1.035 4.501 1.00 72.19 86 CYS A O 1
ATOM 700 N N . ARG A 1 87 ? 15.312 0.029 2.516 1.00 71.62 87 ARG A N 1
ATOM 701 C CA . ARG A 1 87 ? 16.233 1.125 2.879 1.00 71.62 87 ARG A CA 1
ATOM 702 C C . ARG A 1 87 ? 15.545 2.490 2.819 1.00 71.62 87 ARG A C 1
ATOM 704 O O . ARG A 1 87 ? 14.700 2.712 1.949 1.00 71.62 87 ARG A O 1
ATOM 711 N N . GLY A 1 88 ? 15.917 3.399 3.714 1.00 71.31 88 GLY A N 1
ATOM 712 C CA . GLY A 1 88 ? 15.588 4.826 3.682 1.00 71.31 88 GLY A CA 1
ATOM 713 C C . GLY A 1 88 ? 14.205 5.233 4.202 1.00 71.31 88 GLY A C 1
ATOM 714 O O . GLY A 1 88 ? 13.837 6.391 4.034 1.00 71.31 88 GLY A O 1
ATOM 715 N N . HIS A 1 89 ? 13.427 4.321 4.795 1.00 73.56 89 HIS A N 1
ATOM 716 C CA . HIS A 1 89 ? 12.069 4.608 5.301 1.00 73.56 89 HIS A CA 1
ATOM 717 C C . HIS A 1 89 ? 11.764 4.020 6.690 1.00 73.56 89 HIS A C 1
ATOM 719 O O . HIS A 1 89 ? 10.692 4.278 7.233 1.00 73.56 89 HIS A O 1
ATOM 725 N N . THR A 1 90 ? 12.688 3.254 7.268 1.00 75.94 90 THR A N 1
ATOM 726 C CA . THR A 1 90 ? 12.617 2.717 8.635 1.00 75.94 90 THR A CA 1
ATOM 727 C C . THR A 1 90 ? 13.891 3.077 9.399 1.00 75.94 90 THR A C 1
ATOM 729 O O . THR A 1 90 ? 14.818 3.658 8.829 1.00 75.94 90 THR A O 1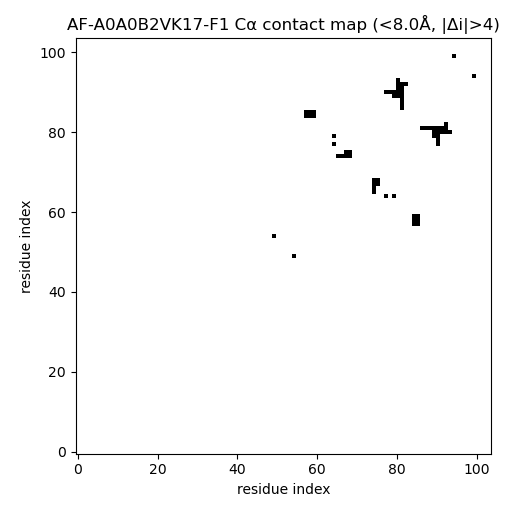
ATOM 732 N N . LEU A 1 91 ? 13.927 2.793 10.702 1.00 78.00 91 LEU A N 1
ATOM 733 C CA . LEU A 1 91 ? 15.102 3.067 11.524 1.00 78.00 91 LEU A CA 1
ATOM 734 C C . LEU A 1 91 ? 16.259 2.132 11.146 1.00 78.00 91 LEU A C 1
ATOM 736 O O . LEU A 1 91 ? 16.015 0.987 10.774 1.00 78.00 91 LEU A O 1
ATOM 740 N N . PRO A 1 92 ? 17.524 2.563 11.259 1.00 76.69 92 PRO A N 1
ATOM 741 C CA . PRO A 1 92 ? 18.653 1.659 11.059 1.00 76.69 92 PRO A CA 1
ATOM 742 C C . PRO A 1 92 ? 18.565 0.467 12.027 1.00 76.69 92 PRO A C 1
ATOM 744 O O . PRO A 1 92 ? 18.085 0.642 13.149 1.00 76.69 92 PRO A O 1
ATOM 747 N N . PRO A 1 93 ? 19.025 -0.736 11.632 1.00 74.69 93 PRO A N 1
ATOM 748 C CA . PRO A 1 93 ? 18.956 -1.920 12.479 1.00 74.69 93 PRO A CA 1
ATOM 749 C C . PRO A 1 93 ? 19.708 -1.705 13.797 1.00 74.69 93 PRO A C 1
ATOM 751 O O . PRO A 1 93 ? 20.700 -0.966 13.829 1.00 74.69 93 PRO A O 1
ATOM 754 N N . PRO A 1 94 ? 19.271 -2.358 14.890 1.00 75.06 94 PRO A N 1
ATOM 755 C CA . PRO A 1 94 ? 19.953 -2.221 16.162 1.00 75.06 94 PRO A CA 1
ATOM 756 C C . PRO A 1 94 ? 21.368 -2.810 16.038 1.00 75.06 94 PRO A C 1
ATOM 758 O O . PRO A 1 94 ? 21.580 -3.757 15.271 1.00 75.06 94 PRO A O 1
ATOM 761 N N . PRO A 1 95 ? 22.350 -2.281 16.789 1.00 76.88 95 PRO A N 1
ATOM 762 C CA . PRO A 1 95 ? 23.715 -2.783 16.735 1.00 76.88 95 PRO A CA 1
ATOM 763 C C . PRO A 1 95 ? 23.753 -4.264 17.114 1.00 76.88 95 PRO A C 1
ATOM 765 O O . PRO A 1 95 ? 23.096 -4.699 18.068 1.00 76.88 95 PRO A O 1
ATOM 768 N N . SER A 1 96 ? 24.538 -5.047 16.374 1.00 73.12 96 SER A N 1
ATOM 769 C CA . SER A 1 96 ? 24.680 -6.466 16.669 1.00 73.12 96 SER A CA 1
ATOM 770 C C . SER A 1 96 ? 25.434 -6.660 17.996 1.00 73.12 96 SER A C 1
ATOM 772 O O . SER A 1 96 ? 26.239 -5.809 18.385 1.00 73.12 96 SER A O 1
ATOM 774 N N . PRO A 1 97 ? 25.246 -7.788 18.710 1.00 75.25 97 PRO A N 1
ATOM 775 C CA . PRO A 1 97 ? 25.960 -8.053 19.963 1.00 75.25 97 PRO A CA 1
ATOM 776 C C . PRO A 1 97 ? 27.490 -8.033 19.826 1.00 75.25 97 PRO A C 1
ATOM 778 O O . PRO A 1 97 ? 28.185 -7.861 20.821 1.00 75.25 97 PRO A O 1
ATOM 781 N N . LYS A 1 98 ? 28.012 -8.212 18.605 1.00 68.81 98 LYS A N 1
ATOM 782 C CA . LYS A 1 98 ? 29.449 -8.200 18.301 1.00 68.81 98 LYS A CA 1
ATOM 783 C C . LYS A 1 98 ? 30.032 -6.787 18.218 1.00 68.81 98 LYS A C 1
ATOM 785 O O . LYS A 1 98 ? 31.238 -6.640 18.367 1.00 68.81 98 LYS A O 1
ATOM 790 N N . ASP A 1 99 ? 29.183 -5.781 18.016 1.00 68.81 99 ASP A N 1
ATOM 791 C CA . ASP A 1 99 ? 29.569 -4.369 17.896 1.00 68.81 99 ASP A CA 1
ATOM 792 C C . ASP A 1 99 ? 29.424 -3.616 19.228 1.00 68.81 99 ASP A C 1
ATOM 794 O O . ASP A 1 99 ? 29.739 -2.428 19.320 1.00 68.81 99 ASP A O 1
ATOM 798 N N . ARG A 1 100 ? 28.927 -4.288 20.278 1.00 69.44 100 ARG A N 1
ATOM 799 C CA . ARG A 1 100 ? 28.814 -3.697 21.610 1.00 69.44 100 ARG A CA 1
ATOM 800 C C . ARG A 1 100 ? 30.219 -3.610 22.221 1.00 69.44 100 ARG A C 1
ATOM 802 O O . ARG A 1 100 ? 30.878 -4.647 22.314 1.00 69.44 100 ARG A O 1
ATOM 809 N N . PRO A 1 101 ? 30.681 -2.422 22.656 1.00 70.94 101 PRO A N 1
ATOM 810 C CA . PRO A 1 101 ? 31.957 -2.318 23.348 1.00 70.94 101 PRO A CA 1
ATOM 811 C C . PRO A 1 101 ? 31.916 -3.242 24.566 1.00 70.94 101 PRO A C 1
ATOM 813 O O . PRO A 1 101 ? 30.974 -3.177 25.361 1.00 70.94 101 PRO A O 1
ATOM 816 N N . GLN A 1 102 ? 32.893 -4.146 24.669 1.00 67.50 102 GLN A N 1
ATOM 817 C CA . GLN A 1 102 ? 33.075 -4.937 25.879 1.00 67.50 102 GLN A CA 1
ATOM 818 C C . GLN A 1 102 ? 33.295 -3.948 27.020 1.00 67.50 102 GLN A C 1
ATOM 820 O O . GLN A 1 102 ? 34.206 -3.126 26.959 1.00 67.50 102 GLN A O 1
ATOM 825 N N . CYS A 1 103 ? 32.411 -3.977 28.014 1.00 61.12 103 CYS A N 1
ATOM 826 C CA . CYS A 1 103 ? 32.668 -3.292 29.268 1.00 61.12 103 CYS A CA 1
ATOM 827 C C . CYS A 1 103 ? 33.897 -3.961 29.896 1.00 61.12 103 CYS A C 1
ATOM 829 O O . CYS A 1 103 ? 33.824 -5.145 30.229 1.00 61.12 103 CYS A O 1
ATOM 831 N N . GLU A 1 104 ? 35.008 -3.227 29.989 1.00 46.78 104 GLU A N 1
ATOM 832 C CA . GLU A 1 104 ? 36.047 -3.492 30.993 1.00 46.78 104 GLU A CA 1
ATOM 833 C C . GLU A 1 104 ? 35.518 -3.179 32.398 1.00 46.78 104 GLU A C 1
ATOM 835 O O . GLU A 1 104 ? 34.739 -2.203 32.537 1.00 46.78 104 GLU A O 1
#

Sequence (104 aa):
MTSQQAVESATLVEHVEQQGTTQQETLVLRLRPRSRSPPHVTWAEGTIDNEHLGRLKSNCCCIWVKPRKWDDPSTWEQDEHETEHCRGHTLPPPPSPKDRPQCE

Mean predicted aligned error: 18.85 Å

Organism: Toxocara canis (NCBI:txid6265)

InterPro domains:
  IPR011107 Type 1 protein phosphatase inhibitor [PF07491] (28-80)
  IPR011107 Type 1 protein phosphatase inhibitor [PTHR20835] (6-93)